Protein AF-V7EMR2-F1 (afdb_monomer_lite)

Secondary structure (DSSP, 8-state):
--HHHHHHHHHHHHT--SS-----GGG--GGG--PPPGGG-HHHHHHHHHHHHHHHHHS--TTS---THHHHHHGGGS--BTTB-TTTT---SS-GGG----HHHHHHHHHT-

Foldseek 3Di:
DDLVVVLVVVVVLVPDPPPPRPDPCVVDDSVPDDDDDCVRDPVSVLLVQQQVLLVQQQDADPVGAGDNVSNLVCVVVFDDDPLQCCPPRDPDPPDPVPDDGDPSSVVSVVSRD

Sequence (113 aa):
MSYEAFQDYLRKLQNRADGDVRVHWPVIDIETVEARDHSTSASLQLADIVASSVACAFEPDRYGNCEPRYAEALLPITFNRNGNRLSYGLKIVPVPEKCDFSKDQERSLKLLG

Radius of gyration: 18.24 Å; chains: 1; bounding box: 39×37×47 Å

pLDDT: mean 85.31, std 8.88, range [54.72, 94.75]

Structure (mmCIF, N/CA/C/O backbone):
data_AF-V7EMR2-F1
#
_entry.id   AF-V7EMR2-F1
#
loop_
_atom_site.group_PDB
_atom_site.id
_atom_site.type_symbol
_atom_site.label_atom_id
_atom_site.label_alt_id
_atom_site.label_comp_id
_atom_site.label_asym_id
_atom_site.label_entity_id
_atom_site.label_seq_id
_atom_site.pdbx_PDB_ins_code
_atom_site.Cartn_x
_atom_site.Cartn_y
_atom_site.Cartn_z
_atom_site.occupancy
_atom_site.B_iso_or_equiv
_atom_site.auth_seq_id
_atom_site.auth_comp_id
_atom_site.auth_asym_id
_atom_site.auth_atom_id
_atom_site.pdbx_PDB_model_num
ATOM 1 N N . MET A 1 1 ? 18.263 -9.418 0.308 1.00 55.69 1 MET A N 1
ATOM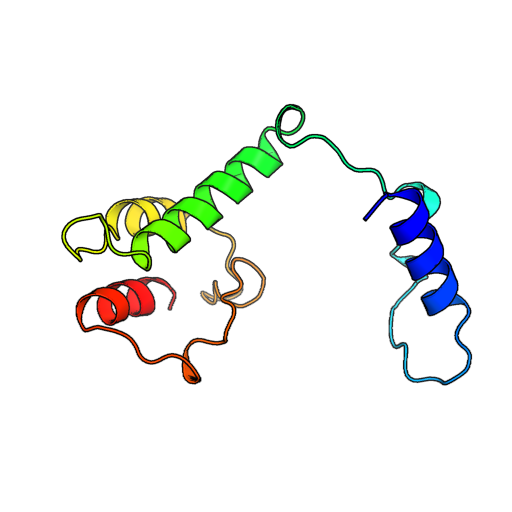 2 C CA . MET A 1 1 ? 18.677 -9.897 -1.030 1.00 55.69 1 MET A CA 1
ATOM 3 C C . MET A 1 1 ? 19.481 -8.764 -1.652 1.00 55.69 1 MET A C 1
ATOM 5 O O . MET A 1 1 ? 19.000 -7.642 -1.570 1.00 55.69 1 MET A O 1
ATOM 9 N N . SER A 1 2 ? 20.706 -8.990 -2.135 1.00 74.06 2 SER A N 1
ATOM 10 C CA . SER A 1 2 ? 21.469 -7.932 -2.823 1.00 74.06 2 SER A CA 1
ATOM 11 C C . SER A 1 2 ? 20.896 -7.691 -4.224 1.00 74.06 2 SER A C 1
ATOM 13 O O . SER A 1 2 ? 20.245 -8.573 -4.784 1.00 74.06 2 SER A O 1
ATOM 15 N N . TYR A 1 3 ? 21.114 -6.505 -4.792 1.00 77.25 3 TYR A N 1
ATOM 16 C CA . TYR A 1 3 ? 20.599 -6.156 -6.124 1.00 77.25 3 TYR A CA 1
ATOM 17 C C . TYR A 1 3 ? 21.221 -7.001 -7.225 1.00 77.25 3 TYR A C 1
ATOM 19 O O . TYR A 1 3 ? 20.508 -7.463 -8.106 1.00 77.25 3 TYR A O 1
ATOM 27 N N . GLU A 1 4 ? 22.509 -7.306 -7.094 1.00 83.06 4 GLU A N 1
ATOM 28 C CA . GLU A 1 4 ? 23.199 -8.272 -7.949 1.00 83.06 4 GLU A CA 1
ATOM 29 C C . GLU A 1 4 ? 22.482 -9.627 -7.932 1.00 83.06 4 GLU A C 1
ATOM 31 O O . GLU A 1 4 ? 22.143 -10.161 -8.982 1.00 83.06 4 GLU A O 1
ATOM 36 N N . ALA A 1 5 ? 22.107 -10.129 -6.748 1.00 85.62 5 ALA A N 1
ATOM 37 C CA . ALA A 1 5 ? 21.372 -11.387 -6.641 1.00 85.62 5 ALA A CA 1
ATOM 38 C C . ALA A 1 5 ? 19.975 -11.319 -7.287 1.00 85.62 5 ALA A C 1
ATOM 40 O O . ALA A 1 5 ? 19.474 -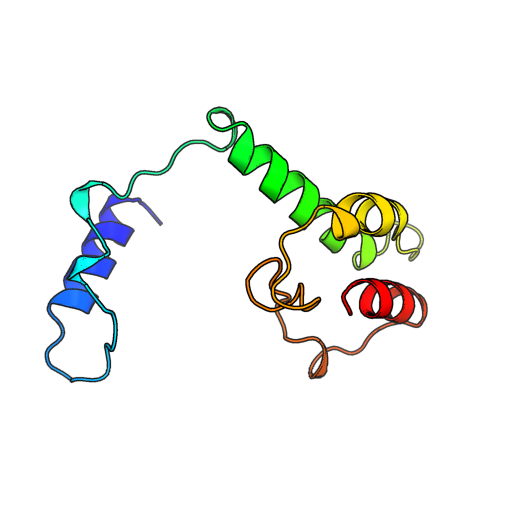12.333 -7.776 1.00 85.62 5 ALA A O 1
ATOM 41 N N . PHE A 1 6 ? 19.334 -10.145 -7.301 1.00 87.19 6 PHE A N 1
ATOM 42 C CA . PHE A 1 6 ? 18.050 -9.957 -7.976 1.00 87.19 6 PHE A CA 1
ATOM 43 C C . PHE A 1 6 ? 18.204 -9.870 -9.500 1.00 87.19 6 PHE A C 1
ATOM 45 O O . PHE A 1 6 ? 17.448 -10.520 -10.219 1.00 87.19 6 PHE A O 1
ATOM 52 N N . GLN A 1 7 ? 19.206 -9.145 -10.001 1.00 90.94 7 GLN A N 1
ATOM 53 C CA . GLN A 1 7 ? 19.542 -9.117 -11.426 1.00 90.94 7 GLN A CA 1
ATOM 54 C C . GLN A 1 7 ? 19.896 -10.520 -11.934 1.00 90.94 7 GLN A C 1
ATOM 56 O O . GLN A 1 7 ? 19.349 -10.967 -12.942 1.00 90.94 7 GLN A O 1
ATOM 61 N N . ASP A 1 8 ? 20.725 -11.263 -11.199 1.00 91.56 8 ASP A N 1
ATOM 62 C CA . ASP A 1 8 ? 21.076 -12.650 -11.518 1.00 91.56 8 ASP A CA 1
ATOM 63 C C . ASP A 1 8 ? 19.849 -13.561 -11.540 1.00 91.56 8 ASP A C 1
ATOM 65 O O . ASP A 1 8 ? 19.699 -14.415 -12.420 1.00 91.56 8 ASP A O 1
ATOM 69 N N . TYR A 1 9 ? 18.925 -13.356 -10.601 1.00 90.44 9 TYR A N 1
ATOM 70 C CA . TYR A 1 9 ? 17.657 -14.070 -10.584 1.00 90.44 9 TYR A CA 1
ATOM 71 C C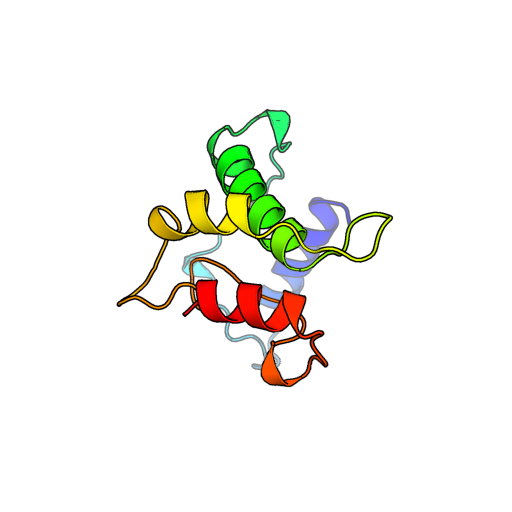 . TYR A 1 9 ? 16.801 -13.758 -11.821 1.00 90.44 9 TYR A C 1
ATOM 73 O O . TYR A 1 9 ? 16.266 -14.682 -12.439 1.00 90.44 9 TYR A O 1
ATOM 81 N N . LEU A 1 10 ? 16.713 -12.490 -12.235 1.00 91.50 10 LEU A N 1
ATOM 82 C CA . LEU A 1 10 ? 16.007 -12.096 -13.457 1.00 91.50 10 LEU A CA 1
ATOM 83 C C . LEU A 1 10 ? 16.648 -12.713 -14.706 1.00 91.50 10 LEU A C 1
ATOM 85 O O . LEU A 1 10 ? 15.929 -13.282 -15.527 1.00 91.50 10 LEU A O 1
ATOM 89 N N . ARG A 1 11 ? 17.984 -12.705 -14.816 1.00 92.44 11 ARG A N 1
ATOM 90 C CA . ARG A 1 11 ? 18.707 -13.387 -15.907 1.00 92.44 11 ARG A CA 1
ATOM 91 C C . ARG A 1 11 ? 18.410 -14.887 -15.920 1.00 92.44 11 ARG A C 1
ATOM 93 O O . ARG A 1 11 ? 18.181 -15.471 -16.978 1.00 92.44 11 ARG A O 1
ATOM 100 N N . LYS A 1 12 ? 18.373 -15.527 -14.748 1.00 92.19 12 LYS A N 1
ATOM 101 C CA . LYS A 1 12 ? 18.043 -16.953 -14.620 1.00 92.19 12 LYS A CA 1
ATOM 102 C C . LYS A 1 12 ? 16.622 -17.257 -15.098 1.00 92.19 12 LYS A C 1
ATOM 104 O O . LYS A 1 12 ? 16.416 -18.277 -15.750 1.00 92.19 12 LYS A O 1
ATOM 109 N N . LEU A 1 13 ? 15.657 -16.392 -14.787 1.00 91.00 13 LEU A N 1
ATOM 110 C CA . LEU A 1 13 ? 14.285 -16.516 -15.284 1.00 91.00 13 LEU A CA 1
ATOM 111 C C . LEU A 1 13 ? 14.19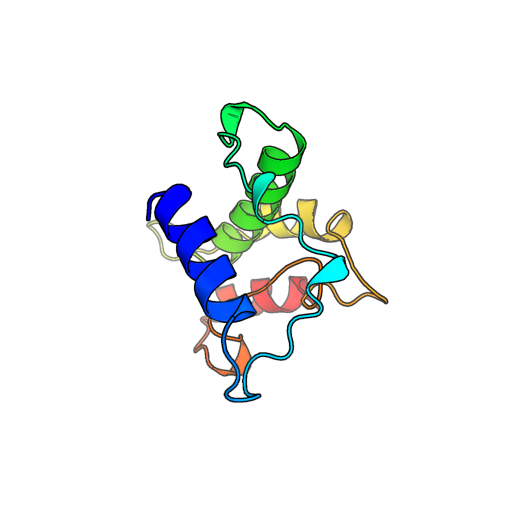7 -16.279 -16.797 1.00 91.00 13 LEU A C 1
ATOM 113 O O . LEU A 1 13 ? 13.472 -17.004 -17.471 1.00 91.00 13 LEU A O 1
ATOM 117 N N . GLN A 1 14 ? 14.936 -15.304 -17.331 1.00 91.06 14 GLN A N 1
ATOM 118 C CA . GLN A 1 14 ? 14.948 -14.98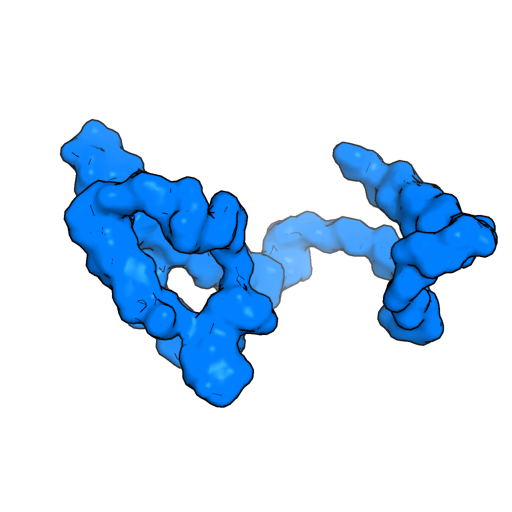4 -18.761 1.00 91.06 14 GLN A CA 1
ATOM 119 C C . GLN A 1 14 ? 15.514 -16.123 -19.609 1.00 91.06 14 GLN A C 1
ATOM 121 O O . GLN A 1 14 ? 14.984 -16.425 -20.674 1.00 91.06 14 GLN A O 1
ATOM 126 N N . ASN A 1 15 ? 16.556 -16.785 -19.109 1.00 90.44 15 ASN A N 1
ATOM 127 C CA . ASN A 1 15 ? 17.232 -17.882 -19.800 1.00 90.44 15 ASN A CA 1
ATOM 128 C C . ASN A 1 15 ? 16.557 -19.246 -19.591 1.00 90.44 15 ASN A C 1
ATOM 130 O O . ASN A 1 15 ? 17.068 -20.273 -20.041 1.00 90.44 15 ASN A O 1
ATOM 134 N N . ARG A 1 16 ? 15.427 -19.289 -18.880 1.00 88.94 16 ARG A N 1
ATOM 135 C CA . ARG A 1 16 ? 14.726 -20.532 -18.578 1.00 88.94 16 ARG A CA 1
ATOM 136 C C . ARG A 1 16 ? 13.925 -20.990 -19.798 1.00 88.94 16 ARG A C 1
ATOM 138 O O . ARG A 1 16 ? 13.009 -20.310 -20.245 1.00 88.94 16 ARG A O 1
ATOM 145 N N . ALA A 1 17 ? 14.272 -22.160 -20.328 1.00 69.94 17 ALA A N 1
ATOM 146 C CA . ALA A 1 17 ? 13.651 -22.726 -21.528 1.00 69.94 17 ALA A CA 1
ATOM 147 C C . ALA A 1 17 ? 12.432 -23.626 -21.241 1.00 69.94 17 ALA A C 1
ATOM 149 O O . ALA A 1 17 ? 11.840 -24.164 -22.171 1.00 69.94 17 ALA A O 1
ATOM 150 N N . ASP A 1 18 ? 12.053 -23.811 -19.972 1.00 80.81 18 ASP A N 1
ATOM 151 C CA . ASP A 1 18 ? 10.991 -24.738 -19.550 1.00 80.81 18 ASP A CA 1
ATOM 152 C C . ASP A 1 18 ? 9.562 -24.219 -19.797 1.00 80.81 18 ASP A C 1
ATOM 154 O O . ASP A 1 18 ? 8.596 -24.922 -19.514 1.00 80.81 18 ASP A O 1
ATOM 158 N N . GLY A 1 19 ? 9.408 -23.022 -20.373 1.00 72.31 19 GLY A N 1
ATOM 159 C CA . GLY A 1 19 ? 8.124 -22.490 -20.850 1.00 72.31 19 GLY A CA 1
ATOM 160 C C . GLY A 1 19 ? 7.171 -21.992 -19.757 1.00 72.31 19 GLY A C 1
ATOM 161 O O . GLY A 1 19 ? 6.152 -21.375 -20.073 1.00 72.31 19 GLY A O 1
ATOM 162 N N . ASP A 1 20 ? 7.509 -22.186 -18.481 1.00 85.00 20 ASP A N 1
ATOM 163 C CA . ASP A 1 20 ? 6.714 -21.696 -17.347 1.00 85.00 20 ASP A CA 1
ATOM 164 C C . ASP A 1 20 ? 6.833 -20.174 -17.154 1.00 85.00 20 ASP A C 1
ATOM 166 O O . ASP A 1 20 ? 5.957 -19.531 -16.569 1.00 85.00 20 ASP A O 1
ATOM 170 N N . VAL A 1 21 ? 7.892 -19.560 -17.686 1.00 86.81 21 VAL A N 1
ATOM 171 C CA . VAL A 1 21 ? 8.137 -18.121 -17.564 1.00 86.81 21 VAL A CA 1
ATOM 172 C C . VAL A 1 21 ? 7.482 -17.365 -18.723 1.00 86.81 21 VAL A C 1
ATOM 174 O O . VAL A 1 21 ? 7.975 -17.360 -19.846 1.00 86.81 21 VAL A O 1
ATOM 177 N N . ARG A 1 22 ? 6.375 -16.669 -18.437 1.00 87.31 22 ARG A N 1
ATOM 178 C CA . ARG A 1 22 ? 5.590 -15.884 -19.418 1.00 87.31 22 ARG A CA 1
ATOM 179 C C . ARG A 1 22 ? 5.848 -14.375 -19.352 1.00 87.31 22 ARG A C 1
ATOM 181 O O . ARG A 1 22 ? 4.953 -13.572 -19.608 1.00 87.31 22 ARG A O 1
ATOM 188 N N . VAL A 1 23 ? 7.048 -13.976 -18.943 1.00 87.06 23 VAL A N 1
ATOM 189 C CA . VAL A 1 23 ? 7.423 -12.561 -18.819 1.00 87.06 23 VAL A CA 1
ATOM 190 C C . VAL A 1 23 ? 7.688 -11.978 -20.208 1.00 87.06 23 VAL A C 1
ATOM 192 O O . VAL A 1 23 ? 8.420 -12.558 -21.007 1.00 87.06 23 VAL A O 1
ATOM 195 N N . HIS A 1 24 ? 7.114 -10.811 -20.503 1.00 88.44 24 HIS A N 1
ATOM 196 C CA . HIS A 1 24 ? 7.439 -10.067 -21.718 1.00 88.44 24 HIS A CA 1
ATOM 197 C C . HIS A 1 24 ? 8.756 -9.300 -21.520 1.00 88.44 24 HIS A C 1
ATOM 199 O O . HIS A 1 24 ? 8.767 -8.134 -21.151 1.00 88.44 24 HIS A O 1
ATOM 205 N N . TRP A 1 25 ? 9.885 -9.973 -21.736 1.00 91.06 25 TRP A N 1
ATOM 206 C CA . TRP A 1 25 ? 11.227 -9.427 -21.495 1.00 91.06 25 TRP A CA 1
ATOM 207 C C . TRP A 1 25 ? 11.603 -8.129 -22.234 1.00 91.06 25 TRP A C 1
ATOM 209 O O . TRP A 1 25 ? 12.365 -7.365 -21.651 1.00 91.06 25 TRP A O 1
ATOM 219 N N . PRO A 1 26 ? 11.087 -7.807 -23.441 1.00 90.50 26 PRO A N 1
ATOM 220 C CA . PRO A 1 26 ? 11.438 -6.558 -24.126 1.00 90.50 26 PRO A CA 1
ATOM 221 C C . PRO A 1 26 ? 11.094 -5.269 -23.366 1.00 90.50 26 PRO A C 1
ATOM 223 O O . PRO A 1 26 ? 11.606 -4.213 -23.723 1.00 90.50 26 PRO A O 1
ATOM 226 N N . VAL A 1 27 ? 10.230 -5.331 -22.344 1.00 88.69 27 VAL A N 1
ATOM 227 C CA . VAL A 1 27 ? 9.873 -4.166 -21.511 1.00 88.69 27 VAL A CA 1
ATOM 228 C C . VAL A 1 27 ? 10.666 -4.080 -20.203 1.00 88.69 27 VAL A C 1
ATOM 230 O O . VAL A 1 27 ? 10.391 -3.203 -19.388 1.00 88.69 27 VAL A O 1
ATOM 233 N N . ILE A 1 28 ? 11.614 -4.991 -19.972 1.00 87.25 28 ILE A N 1
ATOM 234 C CA . ILE A 1 28 ? 12.434 -5.032 -18.758 1.00 87.25 28 ILE A CA 1
ATOM 235 C C . ILE A 1 28 ? 13.897 -4.862 -19.152 1.00 87.25 28 ILE A C 1
ATOM 237 O O . ILE A 1 28 ? 14.482 -5.739 -19.783 1.00 87.25 28 ILE A O 1
ATOM 241 N N . ASP A 1 29 ? 14.502 -3.763 -18.713 1.00 89.75 29 ASP A N 1
ATOM 242 C CA . ASP A 1 29 ? 15.946 -3.565 -18.788 1.00 89.75 29 ASP A CA 1
ATOM 243 C C . ASP A 1 29 ? 16.585 -3.990 -17.457 1.00 89.75 29 ASP A C 1
ATOM 245 O O . ASP A 1 29 ? 16.586 -3.240 -16.478 1.00 89.75 29 ASP A O 1
ATOM 249 N N . ILE A 1 30 ? 17.088 -5.229 -17.422 1.00 89.69 30 ILE A N 1
ATOM 250 C CA . ILE A 1 30 ? 17.666 -5.857 -16.222 1.00 89.69 30 ILE A CA 1
ATOM 251 C C . ILE A 1 30 ? 18.879 -5.067 -15.709 1.00 89.69 30 ILE A C 1
ATOM 253 O O . ILE A 1 30 ? 19.076 -4.987 -14.498 1.00 89.69 30 ILE A O 1
ATOM 257 N N . GLU A 1 31 ? 19.664 -4.458 -16.600 1.00 87.81 31 GLU A N 1
ATOM 258 C CA . GLU A 1 31 ? 20.887 -3.732 -16.228 1.00 87.81 31 GLU A CA 1
ATOM 259 C C . GLU A 1 31 ? 20.568 -2.427 -15.487 1.00 87.81 31 GLU A C 1
ATOM 261 O O . GLU A 1 31 ? 21.347 -1.969 -14.655 1.00 87.81 31 GLU A O 1
ATOM 266 N N . THR A 1 32 ? 19.395 -1.846 -15.750 1.00 83.25 32 THR A N 1
ATOM 267 C CA . THR A 1 32 ? 18.931 -0.613 -15.091 1.00 83.25 32 THR A CA 1
ATOM 268 C C . THR A 1 32 ? 18.196 -0.858 -13.775 1.00 83.25 32 THR A C 1
ATOM 270 O O . THR A 1 32 ? 17.741 0.091 -13.135 1.00 83.25 32 THR A O 1
ATOM 273 N N . VAL A 1 33 ? 18.067 -2.120 -13.349 1.00 81.31 33 VAL A N 1
ATOM 274 C CA . VAL A 1 33 ? 17.455 -2.461 -12.063 1.00 81.31 33 VAL A CA 1
ATOM 275 C C . VAL A 1 33 ? 18.387 -2.014 -10.943 1.00 81.31 33 VAL A C 1
ATOM 277 O O . VAL A 1 33 ? 19.315 -2.723 -10.558 1.00 81.31 33 VAL A O 1
ATOM 280 N N . GLU A 1 34 ? 18.116 -0.828 -10.416 1.00 73.12 34 GLU A N 1
ATOM 281 C CA . GLU A 1 34 ? 18.778 -0.241 -9.257 1.00 73.12 34 GLU A CA 1
ATOM 282 C C . GLU A 1 34 ? 17.788 -0.096 -8.098 1.00 73.12 34 GLU A C 1
ATOM 284 O O . GLU A 1 34 ? 16.587 0.104 -8.302 1.00 73.12 34 GLU A O 1
ATOM 289 N N . ALA A 1 35 ? 18.287 -0.140 -6.864 1.00 61.47 35 ALA A N 1
ATOM 290 C CA . ALA A 1 35 ? 17.520 0.404 -5.758 1.00 61.47 35 ALA A CA 1
ATOM 291 C C . ALA A 1 35 ? 17.873 1.854 -5.535 1.00 61.47 35 ALA A C 1
ATOM 293 O O . ALA A 1 35 ? 19.013 2.209 -5.234 1.00 61.47 35 ALA A O 1
ATOM 294 N N . ARG A 1 36 ? 16.834 2.670 -5.596 1.00 60.56 36 ARG A N 1
ATOM 295 C CA . ARG A 1 36 ? 16.863 3.999 -5.020 1.00 60.56 36 ARG A CA 1
ATOM 296 C C . ARG A 1 36 ? 16.440 3.881 -3.574 1.00 60.56 36 ARG A C 1
ATOM 298 O O . ARG A 1 36 ? 15.413 3.277 -3.271 1.00 60.56 36 ARG A O 1
ATOM 305 N N . ASP A 1 37 ? 17.245 4.452 -2.695 1.00 56.06 37 ASP A N 1
ATOM 306 C CA . ASP A 1 37 ? 16.877 4.579 -1.298 1.00 56.06 37 ASP A CA 1
ATOM 307 C C . ASP A 1 37 ? 15.570 5.387 -1.215 1.00 56.06 37 ASP A C 1
ATOM 309 O O . ASP A 1 37 ? 15.406 6.371 -1.944 1.00 56.06 37 ASP A O 1
ATOM 313 N N . HIS A 1 38 ? 14.612 4.990 -0.376 1.00 54.72 38 HIS A N 1
ATOM 314 C CA . HIS A 1 38 ? 13.309 5.676 -0.273 1.00 54.72 38 HIS A CA 1
ATOM 315 C C . HIS A 1 38 ? 13.457 7.157 0.129 1.00 54.72 38 HIS A C 1
ATOM 317 O O . HIS A 1 38 ? 12.566 7.979 -0.093 1.00 54.72 38 HIS A O 1
ATOM 323 N N . SER A 1 39 ? 14.619 7.521 0.675 1.00 55.66 39 SER A N 1
ATOM 324 C CA . SER A 1 39 ? 15.057 8.889 0.952 1.00 55.66 39 SER A CA 1
ATOM 325 C C . SER A 1 39 ? 15.273 9.748 -0.311 1.00 55.66 39 SER A C 1
ATOM 327 O O . SER A 1 39 ? 15.227 10.972 -0.225 1.00 55.66 39 SER A O 1
ATOM 329 N N . THR A 1 40 ? 15.452 9.141 -1.491 1.00 57.84 40 THR A N 1
ATOM 330 C CA . THR A 1 40 ? 15.875 9.822 -2.735 1.00 57.84 40 THR A CA 1
ATOM 331 C C . THR A 1 40 ? 14.762 10.041 -3.767 1.00 57.84 40 THR A C 1
ATOM 333 O O . THR A 1 40 ? 14.990 10.693 -4.786 1.00 57.84 40 THR A O 1
ATOM 336 N N . SER A 1 41 ? 13.541 9.547 -3.523 1.00 69.12 41 SER A N 1
ATOM 337 C CA . SER A 1 41 ? 12.408 9.708 -4.444 1.00 69.12 41 SER A CA 1
ATOM 338 C C . SER A 1 41 ? 11.134 10.130 -3.712 1.00 69.12 41 SER A C 1
ATOM 340 O O . SER A 1 41 ? 10.476 9.322 -3.058 1.00 69.12 41 SER A O 1
ATOM 342 N N . ALA A 1 42 ? 10.743 11.397 -3.878 1.00 78.94 42 ALA A N 1
ATOM 343 C CA . ALA A 1 42 ? 9.507 11.939 -3.306 1.00 78.94 42 ALA A CA 1
ATOM 344 C C . ALA A 1 42 ? 8.260 11.145 -3.738 1.00 78.94 42 ALA A C 1
ATOM 346 O O . ALA A 1 42 ? 7.337 10.961 -2.953 1.00 78.94 42 ALA A O 1
ATOM 347 N N . SER A 1 43 ? 8.240 10.612 -4.965 1.00 81.38 43 SER A N 1
ATOM 348 C CA . SER A 1 43 ? 7.130 9.777 -5.436 1.00 81.38 43 SER A CA 1
ATOM 349 C C . SER A 1 43 ? 7.037 8.442 -4.698 1.00 81.38 43 SER A C 1
ATOM 351 O O . SER A 1 43 ? 5.931 7.969 -4.450 1.00 81.38 43 SER A O 1
ATOM 353 N N . LEU A 1 44 ? 8.173 7.845 -4.317 1.00 80.56 44 LEU A N 1
ATOM 354 C CA . LEU A 1 44 ? 8.178 6.605 -3.542 1.00 80.56 44 LEU A CA 1
ATOM 355 C C . LEU A 1 44 ? 7.690 6.850 -2.107 1.00 80.56 44 LEU A C 1
ATOM 357 O O . LEU A 1 44 ? 6.932 6.044 -1.583 1.00 80.56 44 LEU A O 1
ATOM 361 N N . GLN A 1 45 ? 8.030 8.000 -1.519 1.00 85.56 45 GLN A N 1
ATOM 362 C CA . GLN A 1 45 ? 7.496 8.415 -0.216 1.00 85.56 45 GLN A CA 1
ATOM 363 C C . GLN A 1 45 ? 5.982 8.629 -0.260 1.00 85.56 45 GLN A C 1
ATOM 365 O O . GLN A 1 45 ? 5.279 8.208 0.649 1.00 85.56 45 GLN A O 1
ATOM 370 N N . LEU A 1 46 ? 5.453 9.236 -1.328 1.00 89.25 46 LEU A N 1
ATOM 371 C CA . LEU A 1 46 ? 4.004 9.381 -1.497 1.00 89.25 46 LEU A CA 1
ATOM 372 C C . LEU A 1 46 ? 3.302 8.021 -1.597 1.00 89.25 46 LEU A C 1
ATOM 374 O O . LEU A 1 46 ? 2.258 7.830 -0.976 1.00 89.25 46 LEU A O 1
ATOM 378 N N . ALA A 1 47 ? 3.877 7.074 -2.344 1.00 89.88 47 ALA A N 1
ATOM 379 C CA . ALA A 1 47 ? 3.347 5.715 -2.421 1.00 89.88 47 ALA A CA 1
ATOM 380 C C . ALA A 1 47 ? 3.373 5.014 -1.050 1.00 89.88 47 ALA A C 1
ATOM 382 O O . ALA A 1 47 ? 2.389 4.382 -0.666 1.00 89.88 47 ALA A O 1
ATOM 383 N N . ASP A 1 48 ? 4.459 5.179 -0.294 1.00 90.25 48 ASP A N 1
ATOM 384 C CA . ASP A 1 48 ? 4.621 4.615 1.048 1.00 90.25 48 ASP A CA 1
ATOM 385 C C . ASP A 1 48 ? 3.646 5.223 2.070 1.00 90.25 48 ASP A C 1
ATOM 387 O O . ASP A 1 48 ? 3.042 4.498 2.858 1.00 90.25 48 ASP A O 1
ATOM 391 N N . ILE A 1 49 ? 3.394 6.535 2.000 1.00 93.44 49 ILE A N 1
ATOM 392 C CA . ILE A 1 49 ? 2.388 7.222 2.826 1.00 93.44 49 ILE A CA 1
ATOM 393 C C . ILE A 1 49 ? 0.992 6.641 2.569 1.00 93.44 49 ILE A C 1
ATOM 395 O O . ILE A 1 49 ? 0.252 6.368 3.516 1.00 93.44 49 ILE A O 1
ATOM 399 N N . VAL A 1 50 ? 0.627 6.414 1.302 1.00 93.75 50 VAL A N 1
ATOM 400 C CA . VAL A 1 50 ? -0.659 5.793 0.951 1.00 93.75 50 VAL A CA 1
ATOM 401 C C . VAL A 1 50 ? -0.728 4.363 1.488 1.00 93.75 50 VAL A C 1
ATOM 403 O O . VAL A 1 50 ? -1.702 4.019 2.159 1.00 93.75 50 VAL A O 1
ATOM 406 N N . ALA A 1 51 ? 0.300 3.544 1.256 1.00 92.94 51 ALA A N 1
ATOM 407 C CA . ALA A 1 51 ? 0.336 2.163 1.734 1.00 92.94 51 ALA A CA 1
ATOM 408 C C . ALA A 1 51 ? 0.236 2.081 3.267 1.00 92.94 51 ALA A C 1
ATOM 410 O O . ALA A 1 51 ? -0.599 1.343 3.792 1.00 92.94 51 ALA A O 1
ATOM 411 N N . SER A 1 52 ? 1.011 2.904 3.975 1.00 92.88 52 SER A N 1
ATOM 412 C CA . SER A 1 52 ? 1.008 2.998 5.437 1.00 92.88 52 SER A CA 1
ATOM 413 C C . SER A 1 52 ? -0.344 3.454 5.978 1.00 92.88 52 SER A C 1
ATOM 415 O O . SER A 1 52 ? -0.838 2.895 6.951 1.00 92.88 52 SER A O 1
ATOM 417 N N . SER A 1 53 ? -0.998 4.417 5.320 1.00 94.06 53 SER A N 1
ATOM 418 C CA . SER A 1 53 ? -2.328 4.874 5.735 1.00 94.06 53 SER A CA 1
ATOM 419 C C . SER A 1 53 ? -3.381 3.768 5.683 1.00 94.06 53 SER A C 1
ATOM 421 O O . SER A 1 53 ? -4.241 3.698 6.560 1.00 94.06 53 SER A O 1
ATOM 423 N N . VAL A 1 54 ? -3.290 2.883 4.684 1.00 93.19 54 VAL A N 1
ATOM 424 C CA . VAL A 1 54 ? -4.168 1.719 4.575 1.00 93.19 54 VAL A CA 1
ATOM 425 C C . VAL A 1 54 ? -3.784 0.668 5.607 1.00 93.19 54 VAL A C 1
ATOM 427 O O . VAL A 1 54 ? -4.677 0.134 6.250 1.00 93.19 54 VAL A O 1
ATOM 430 N N . ALA A 1 55 ? -2.493 0.415 5.838 1.00 92.38 55 ALA A N 1
ATOM 431 C CA . ALA A 1 55 ? -2.049 -0.501 6.890 1.00 92.38 55 ALA A CA 1
ATOM 432 C C . ALA A 1 55 ? -2.579 -0.083 8.275 1.00 92.38 55 ALA A C 1
ATOM 434 O O . ALA A 1 55 ? -3.214 -0.889 8.950 1.00 92.38 55 ALA A O 1
ATOM 435 N N . CYS A 1 56 ? -2.454 1.196 8.647 1.00 91.56 56 CYS A N 1
ATOM 436 C CA . CYS A 1 56 ? -2.992 1.732 9.904 1.00 91.56 56 CYS A CA 1
ATOM 437 C C . CYS A 1 56 ? -4.523 1.630 10.022 1.00 91.56 56 CYS A C 1
ATOM 439 O O . CYS A 1 56 ? -5.059 1.621 11.130 1.00 91.56 56 CYS A O 1
ATOM 441 N N . ALA A 1 57 ? -5.243 1.535 8.901 1.00 92.62 57 ALA A N 1
ATOM 442 C CA . ALA A 1 57 ? -6.680 1.296 8.923 1.00 92.62 57 ALA A CA 1
ATOM 443 C C . ALA A 1 57 ? -7.031 -0.153 9.313 1.00 92.62 57 ALA A C 1
ATOM 445 O O . ALA A 1 57 ? -8.158 -0.400 9.735 1.00 92.62 57 ALA A O 1
ATOM 446 N N . PHE A 1 58 ? -6.108 -1.109 9.180 1.00 91.62 58 PHE A N 1
ATOM 447 C CA . PHE A 1 58 ? -6.321 -2.515 9.550 1.00 91.62 58 PHE A CA 1
ATOM 448 C C . PHE A 1 58 ? -5.564 -2.940 10.807 1.00 91.62 58 PHE A C 1
ATOM 450 O O . PHE A 1 58 ? -5.987 -3.889 11.471 1.00 91.62 58 PHE A O 1
ATOM 457 N N . GLU A 1 59 ? -4.452 -2.283 11.123 1.00 91.25 59 GLU A N 1
ATOM 458 C CA . GLU A 1 59 ? -3.654 -2.590 12.302 1.00 91.25 59 GLU A CA 1
ATOM 459 C C . GLU A 1 59 ? -4.266 -1.944 13.551 1.00 91.25 59 GLU A C 1
ATOM 461 O O . GLU A 1 59 ? -4.396 -0.718 13.611 1.00 91.25 59 GLU A O 1
ATOM 466 N N . PRO A 1 60 ? -4.650 -2.744 14.560 1.00 90.19 60 PRO A N 1
ATOM 467 C CA . PRO A 1 60 ? -5.141 -2.199 15.808 1.00 90.19 60 PRO A CA 1
ATOM 468 C C . PRO A 1 60 ? -4.020 -1.476 16.562 1.00 90.19 60 PRO A C 1
ATOM 470 O O . PRO A 1 60 ? -2.883 -1.944 16.637 1.00 90.19 60 PRO A O 1
ATOM 473 N N . ASP A 1 61 ? -4.364 -0.354 17.185 1.00 88.25 61 ASP A N 1
ATOM 474 C CA . ASP A 1 61 ? -3.505 0.330 18.136 1.00 88.25 61 ASP A CA 1
ATOM 475 C C . ASP A 1 61 ? -3.309 -0.505 19.417 1.00 88.25 61 ASP A C 1
ATOM 477 O O . ASP A 1 61 ? -3.872 -1.586 19.611 1.00 88.25 61 ASP A O 1
ATOM 481 N N . ARG A 1 62 ? -2.529 0.030 20.362 1.00 89.94 62 ARG A N 1
ATOM 482 C CA . ARG A 1 62 ? -2.283 -0.612 21.667 1.00 89.94 62 ARG A CA 1
ATOM 483 C C . ARG A 1 62 ? -3.545 -0.882 22.505 1.00 89.94 62 ARG A C 1
ATOM 485 O O . ARG A 1 62 ? -3.445 -1.545 23.533 1.00 89.94 62 ARG A O 1
ATOM 492 N N . TYR A 1 63 ? -4.691 -0.330 22.119 1.00 89.19 63 TYR A N 1
ATOM 493 C CA . TYR A 1 63 ? -5.985 -0.491 22.775 1.00 89.19 63 TYR A CA 1
ATOM 494 C C . TYR A 1 63 ? -6.962 -1.349 21.956 1.00 89.19 63 TYR A C 1
ATOM 496 O O . TYR A 1 63 ? -8.083 -1.570 22.409 1.00 89.19 63 TYR A O 1
ATOM 504 N N . GLY A 1 64 ? -6.549 -1.857 20.791 1.00 85.88 64 GLY A N 1
ATOM 505 C CA . GLY A 1 64 ? -7.375 -2.689 19.920 1.00 85.88 64 GLY A CA 1
ATOM 506 C C . GLY A 1 64 ? -8.178 -1.919 18.867 1.00 85.88 64 GLY A C 1
ATOM 507 O O . GLY A 1 64 ? -8.930 -2.553 18.131 1.00 85.88 64 GLY A O 1
ATOM 508 N N . ASN A 1 65 ? -8.039 -0.593 18.773 1.00 86.56 65 ASN A N 1
ATOM 509 C CA . ASN A 1 65 ? -8.815 0.226 17.837 1.00 86.56 65 ASN A CA 1
ATOM 510 C C . ASN A 1 65 ? -8.096 0.361 16.494 1.00 86.56 65 ASN A C 1
ATOM 512 O O . ASN A 1 65 ? -6.887 0.563 16.462 1.00 86.56 65 ASN A O 1
ATOM 516 N N . CYS A 1 66 ? -8.839 0.347 15.391 1.00 89.94 66 CYS A N 1
ATOM 517 C CA . CYS A 1 66 ? -8.301 0.685 14.070 1.00 89.94 66 CYS A CA 1
ATOM 518 C C . CYS A 1 66 ? -8.493 2.180 13.760 1.00 89.94 66 CYS A C 1
ATOM 520 O O . CYS A 1 66 ? -9.506 2.767 14.151 1.00 89.94 66 CYS A O 1
ATOM 522 N N . GLU A 1 67 ? -7.565 2.792 13.016 1.00 90.44 67 GLU A N 1
ATOM 523 C CA . GLU A 1 67 ? -7.623 4.215 12.649 1.00 90.44 67 GLU A CA 1
ATOM 524 C C . GLU A 1 67 ? -7.804 4.404 11.131 1.00 90.44 67 GLU A C 1
ATOM 526 O O . GLU A 1 67 ? -6.829 4.541 10.387 1.00 90.44 67 GLU A O 1
ATOM 531 N N . PRO A 1 68 ? -9.052 4.421 10.628 1.00 92.50 68 PRO A N 1
ATOM 532 C CA . PRO A 1 68 ? -9.311 4.470 9.194 1.00 92.50 68 PRO A CA 1
ATOM 533 C C . PRO A 1 68 ? -9.138 5.862 8.573 1.00 92.50 68 PRO A C 1
ATOM 535 O O . PRO A 1 68 ? -9.071 5.963 7.348 1.00 92.50 68 PRO A O 1
ATOM 538 N N . ARG A 1 69 ? -9.071 6.946 9.364 1.00 93.62 69 ARG A N 1
ATOM 539 C CA . ARG A 1 69 ? -9.163 8.322 8.834 1.00 93.62 69 ARG A CA 1
ATOM 540 C C . ARG A 1 69 ? -8.054 8.667 7.843 1.00 93.62 69 ARG A C 1
ATOM 542 O O . ARG A 1 69 ? -8.280 9.433 6.909 1.00 93.62 69 ARG A O 1
ATOM 549 N N . TYR A 1 70 ? -6.860 8.103 8.019 1.00 93.31 70 TYR A N 1
ATOM 550 C CA . TYR A 1 70 ? -5.750 8.325 7.091 1.00 93.31 70 TYR A CA 1
ATOM 551 C C . TYR A 1 70 ? -6.027 7.699 5.720 1.00 93.31 70 TYR A C 1
ATOM 553 O O . TYR A 1 70 ? -5.823 8.351 4.695 1.00 93.31 70 TYR A O 1
ATOM 561 N N . ALA A 1 71 ? -6.561 6.475 5.698 1.00 93.56 71 ALA A N 1
ATOM 562 C CA . ALA A 1 71 ? -6.996 5.827 4.468 1.00 93.56 71 ALA A CA 1
ATOM 563 C C . ALA A 1 71 ? -8.179 6.577 3.833 1.00 93.56 71 ALA A C 1
ATOM 565 O O . ALA A 1 71 ? -8.159 6.829 2.631 1.00 93.56 71 ALA A O 1
ATOM 566 N N . GLU A 1 72 ? -9.169 7.009 4.624 1.00 93.81 72 GLU A N 1
ATOM 567 C CA . GLU A 1 72 ? -10.304 7.818 4.143 1.00 93.81 72 GLU A CA 1
ATOM 568 C C . GLU A 1 72 ? -9.830 9.089 3.409 1.00 93.81 72 GLU A C 1
ATOM 570 O O . GLU A 1 72 ? -10.388 9.451 2.372 1.00 93.81 72 GLU A O 1
ATOM 575 N N . ALA A 1 73 ? -8.769 9.735 3.901 1.00 94.75 73 ALA A N 1
ATOM 576 C CA . ALA A 1 73 ? -8.208 10.941 3.296 1.00 94.75 73 ALA A CA 1
ATOM 577 C C . ALA A 1 73 ? -7.407 10.678 2.005 1.00 94.75 73 ALA A C 1
ATOM 579 O O . ALA A 1 73 ? -7.412 11.517 1.102 1.00 94.75 73 ALA A O 1
ATOM 580 N N . LEU A 1 74 ? -6.713 9.538 1.902 1.00 94.06 74 LEU A N 1
ATOM 581 C CA . LEU A 1 74 ? -5.749 9.272 0.823 1.00 94.06 74 LEU A CA 1
ATOM 582 C C . LEU A 1 74 ? -6.270 8.334 -0.280 1.00 94.06 74 LEU A C 1
ATOM 584 O O . LEU A 1 74 ? -5.835 8.422 -1.432 1.00 94.06 74 LEU A O 1
ATOM 588 N N . LEU A 1 75 ? -7.253 7.480 0.008 1.00 91.69 75 LEU A N 1
ATOM 589 C CA . LEU A 1 75 ? -7.887 6.611 -0.991 1.00 91.69 75 LEU A CA 1
ATOM 590 C C . LEU A 1 75 ? -8.551 7.359 -2.165 1.00 91.69 75 LEU A C 1
ATOM 592 O O . LEU A 1 75 ? -8.525 6.824 -3.281 1.00 91.69 75 LEU A O 1
ATOM 596 N N . PRO A 1 76 ? -9.117 8.576 -2.001 1.00 91.06 76 PRO A N 1
ATOM 597 C CA . PRO A 1 76 ? -9.665 9.341 -3.122 1.00 91.06 76 PRO A CA 1
ATOM 598 C C . PRO A 1 76 ? -8.626 9.730 -4.181 1.00 91.06 76 PRO A C 1
ATOM 600 O O . PRO A 1 76 ? -8.971 9.805 -5.358 1.00 91.06 76 PRO A O 1
ATOM 603 N N . ILE A 1 77 ? -7.368 9.943 -3.779 1.00 91.00 77 ILE A N 1
ATOM 604 C CA . ILE A 1 77 ? -6.261 10.322 -4.676 1.00 91.00 77 ILE A CA 1
ATOM 605 C C . ILE A 1 77 ? -5.387 9.129 -5.089 1.00 91.00 77 ILE A C 1
ATOM 607 O O . ILE A 1 77 ? -4.450 9.280 -5.870 1.00 91.00 77 ILE A O 1
ATOM 611 N N . THR A 1 78 ? -5.695 7.936 -4.580 1.00 91.19 78 THR A N 1
ATOM 612 C CA . THR A 1 78 ? -5.008 6.701 -4.958 1.00 91.19 78 THR A CA 1
ATOM 613 C C . THR A 1 78 ? -5.430 6.278 -6.363 1.00 91.19 78 THR A C 1
ATOM 615 O O . THR A 1 78 ? -6.609 6.361 -6.729 1.00 91.19 78 THR A O 1
ATOM 618 N N . PHE A 1 79 ? -4.466 5.801 -7.157 1.00 90.12 79 PHE A N 1
ATOM 619 C CA . PHE A 1 79 ? -4.727 5.324 -8.511 1.00 90.12 79 PHE A CA 1
ATOM 620 C C . PHE A 1 79 ? -5.856 4.285 -8.517 1.00 90.12 79 PHE A C 1
ATOM 622 O O . PHE A 1 79 ? -5.860 3.332 -7.737 1.00 90.12 79 PHE A O 1
ATOM 629 N N . ASN A 1 80 ? -6.818 4.456 -9.419 1.00 88.75 80 ASN A N 1
ATOM 630 C CA . ASN A 1 80 ? -7.892 3.500 -9.629 1.00 88.75 80 ASN A CA 1
ATOM 631 C C . ASN A 1 80 ? -8.134 3.313 -11.124 1.00 88.75 80 ASN A C 1
ATOM 633 O O . ASN A 1 80 ? -7.975 4.238 -11.920 1.00 88.75 80 ASN A O 1
ATOM 637 N N . ARG A 1 81 ? -8.534 2.100 -11.501 1.00 85.81 81 ARG A N 1
ATOM 638 C CA . ARG A 1 81 ? -8.946 1.780 -12.866 1.00 85.81 81 ARG A CA 1
ATOM 639 C C . ARG A 1 81 ? -10.432 1.458 -12.843 1.00 85.81 81 ARG A C 1
ATOM 641 O O . ARG A 1 81 ? -10.822 0.449 -12.265 1.00 85.81 81 ARG A O 1
ATOM 648 N N . ASN A 1 82 ? -11.252 2.305 -13.465 1.00 85.56 82 ASN A N 1
ATOM 649 C CA . ASN A 1 82 ? -12.717 2.177 -13.479 1.00 85.56 82 ASN A CA 1
ATOM 650 C C . ASN A 1 82 ? -13.326 2.079 -12.064 1.00 85.56 82 ASN A C 1
ATOM 652 O O . ASN A 1 82 ? -14.190 1.243 -11.818 1.00 85.56 82 ASN A O 1
ATOM 656 N N . GLY A 1 83 ? -12.826 2.871 -11.109 1.00 81.69 83 GLY A N 1
ATOM 657 C CA . GLY A 1 83 ? -13.277 2.833 -9.713 1.00 81.69 83 GLY A CA 1
ATOM 658 C C . GLY A 1 83 ? -12.689 1.693 -8.872 1.00 81.69 83 GLY A C 1
ATOM 659 O O . GLY A 1 83 ? -12.793 1.743 -7.649 1.00 81.69 83 GLY A O 1
ATOM 660 N N . ASN A 1 84 ? -12.006 0.714 -9.481 1.00 82.75 84 ASN A N 1
ATOM 661 C CA . ASN A 1 84 ? -11.323 -0.359 -8.759 1.00 82.75 84 ASN A CA 1
ATOM 662 C C . ASN A 1 84 ? -9.908 0.074 -8.332 1.00 82.75 84 ASN A C 1
ATOM 664 O O . ASN A 1 84 ? -9.018 0.256 -9.172 1.00 82.75 84 ASN A O 1
ATOM 668 N N . ARG A 1 85 ? -9.704 0.210 -7.017 1.00 85.56 85 ARG A N 1
ATOM 669 C CA . ARG A 1 85 ? -8.411 0.542 -6.388 1.00 85.56 85 ARG A CA 1
ATOM 670 C C . ARG A 1 85 ? -7.559 -0.694 -6.096 1.00 85.56 85 ARG A C 1
ATOM 672 O O . ARG A 1 85 ? -6.338 -0.623 -6.194 1.00 85.56 85 ARG A O 1
ATOM 679 N N . LEU A 1 86 ? -8.192 -1.835 -5.832 1.00 83.56 86 LEU A N 1
ATOM 680 C CA . LEU A 1 86 ? -7.562 -3.101 -5.426 1.00 83.56 86 LEU A CA 1
ATOM 681 C C . LEU A 1 86 ? -6.837 -3.853 -6.561 1.00 83.56 86 LEU A C 1
ATOM 683 O O . LEU A 1 86 ? -6.323 -4.959 -6.372 1.00 83.56 86 LEU A O 1
ATOM 687 N N . SER A 1 87 ? -6.833 -3.281 -7.767 1.00 80.12 87 SER A N 1
ATOM 688 C CA . SER A 1 87 ? -6.130 -3.828 -8.926 1.00 80.12 87 SER A CA 1
ATOM 689 C C . SER A 1 87 ? -4.713 -3.259 -9.035 1.00 80.12 87 SER A C 1
ATOM 691 O O . SER A 1 87 ? -3.767 -3.875 -8.554 1.00 80.12 87 SER A O 1
ATOM 693 N N . TYR A 1 88 ? -4.564 -2.093 -9.665 1.00 79.75 88 TYR A N 1
ATOM 694 C CA . TYR A 1 88 ? -3.263 -1.475 -9.952 1.00 79.75 88 TYR A CA 1
ATOM 695 C C . TYR A 1 88 ? -2.881 -0.364 -8.963 1.00 79.75 88 TYR A C 1
ATOM 697 O O . TYR A 1 88 ? -1.781 0.166 -9.064 1.00 79.75 88 TYR A O 1
ATOM 705 N N . GLY A 1 89 ? -3.782 0.026 -8.055 1.00 85.19 89 GLY A N 1
ATOM 706 C CA . GLY A 1 89 ? -3.523 1.077 -7.068 1.00 85.19 89 GLY A CA 1
ATOM 707 C C . GLY A 1 89 ? -2.965 0.528 -5.762 1.00 85.19 89 GLY A C 1
ATOM 708 O O . GLY A 1 89 ? -1.935 0.987 -5.282 1.00 85.19 89 GLY A O 1
ATOM 709 N N . LEU A 1 90 ? -3.638 -0.477 -5.205 1.00 89.12 90 LEU A N 1
ATOM 710 C CA . LEU A 1 90 ? -3.290 -1.092 -3.932 1.00 89.12 90 LEU A CA 1
ATOM 711 C C . LEU A 1 90 ? -3.454 -2.610 -4.015 1.00 89.12 90 LEU A C 1
ATOM 713 O O . LEU A 1 90 ? -4.378 -3.106 -4.659 1.00 89.12 90 LEU A O 1
ATOM 717 N N . LYS A 1 91 ? -2.585 -3.351 -3.327 1.00 88.44 91 LYS A N 1
ATOM 718 C CA . LYS A 1 91 ? -2.679 -4.805 -3.211 1.00 88.44 91 LYS A CA 1
ATOM 719 C C . LYS A 1 91 ? -2.656 -5.206 -1.743 1.00 88.44 91 LYS A C 1
ATOM 721 O O . LYS A 1 91 ? -1.681 -4.935 -1.054 1.00 88.44 91 LYS A O 1
ATOM 726 N N . ILE A 1 92 ? -3.714 -5.874 -1.288 1.00 86.56 92 ILE A N 1
ATOM 727 C CA . ILE A 1 92 ? -3.766 -6.469 0.052 1.00 86.56 92 ILE A CA 1
ATOM 728 C C . ILE A 1 92 ? -3.303 -7.921 -0.020 1.00 86.56 92 ILE A C 1
ATOM 730 O O . ILE A 1 92 ? -3.669 -8.658 -0.943 1.00 86.56 92 ILE A O 1
ATOM 734 N N . VAL A 1 93 ? -2.470 -8.306 0.944 1.00 85.69 93 VAL A N 1
ATOM 735 C CA . VAL A 1 93 ? -1.941 -9.661 1.099 1.00 85.69 93 VAL A CA 1
ATOM 736 C C . VAL A 1 93 ? -2.021 -10.040 2.588 1.00 85.69 93 VAL A C 1
ATOM 738 O O . VAL A 1 93 ? -1.468 -9.300 3.398 1.00 85.69 93 VAL A O 1
ATOM 741 N N . PRO A 1 94 ? -2.669 -11.163 2.970 1.00 85.69 94 PRO A N 1
ATOM 742 C CA . PRO A 1 94 ? -3.404 -12.090 2.108 1.00 85.69 94 PRO A CA 1
ATOM 743 C C . PRO A 1 94 ? -4.657 -11.445 1.499 1.00 85.69 94 PRO A C 1
ATOM 745 O O . PRO A 1 94 ? -5.096 -10.388 1.937 1.00 85.69 94 PRO A O 1
ATOM 748 N N . VAL A 1 95 ? -5.213 -12.058 0.447 1.00 86.44 95 VAL A N 1
ATOM 749 C CA . VAL A 1 95 ? -6.435 -11.529 -0.183 1.00 86.44 95 VAL A CA 1
ATOM 750 C C . VAL A 1 95 ? -7.574 -11.456 0.849 1.00 86.44 95 VAL A C 1
ATOM 752 O O . VAL A 1 95 ? -7.701 -12.402 1.633 1.00 86.44 95 VAL A O 1
ATOM 755 N N . PRO A 1 96 ? -8.378 -10.373 0.881 1.00 83.62 96 PRO A N 1
ATOM 756 C CA . PRO A 1 96 ? -9.351 -10.141 1.950 1.00 83.62 96 PRO A CA 1
ATOM 757 C C . PRO A 1 96 ? -10.328 -11.295 2.184 1.00 83.62 96 PRO A C 1
ATOM 759 O O . PRO A 1 96 ? -10.702 -11.560 3.318 1.00 83.62 96 PRO A O 1
ATOM 762 N N . GLU A 1 97 ? -10.694 -12.040 1.140 1.00 85.44 97 GLU A N 1
ATOM 763 C CA . GLU A 1 97 ? -11.623 -13.173 1.229 1.00 85.44 97 GLU A CA 1
ATOM 764 C C . GLU A 1 97 ? -11.076 -14.351 2.054 1.00 85.44 97 GLU A C 1
ATOM 766 O O . GLU A 1 97 ? -11.816 -15.278 2.373 1.00 85.44 97 GLU A O 1
ATOM 771 N N . LYS A 1 98 ? -9.775 -14.348 2.366 1.00 87.12 98 LYS A N 1
ATOM 772 C CA . LYS A 1 98 ? -9.101 -15.367 3.184 1.00 87.12 98 LYS A CA 1
ATOM 773 C C . LYS A 1 98 ? -8.793 -14.893 4.605 1.00 87.12 98 LYS A C 1
ATOM 775 O O . LYS A 1 98 ? -8.108 -15.612 5.330 1.00 87.12 98 LYS A O 1
ATOM 780 N N . CYS A 1 99 ? -9.224 -13.693 4.973 1.00 85.38 99 CYS A N 1
ATOM 781 C CA . CYS A 1 99 ? -8.905 -13.080 6.252 1.00 85.38 99 CYS A CA 1
ATOM 782 C C . CYS A 1 99 ? -10.140 -13.053 7.155 1.00 85.38 99 CYS A C 1
ATOM 784 O O . CYS A 1 99 ? -11.223 -12.667 6.720 1.00 85.38 99 CYS A O 1
ATOM 786 N N . ASP A 1 100 ? -9.950 -13.399 8.427 1.00 88.12 100 ASP A N 1
ATOM 787 C CA . ASP A 1 100 ? -10.952 -13.173 9.465 1.00 88.12 100 ASP A CA 1
ATOM 788 C C . ASP A 1 100 ? -10.798 -11.742 9.991 1.00 88.12 100 ASP A C 1
ATOM 790 O O . ASP A 1 100 ? -9.789 -11.406 10.616 1.00 88.12 100 ASP A O 1
ATOM 794 N N . PHE A 1 101 ? -11.782 -10.887 9.715 1.00 86.56 101 PHE A N 1
ATOM 795 C CA . PHE A 1 101 ? -11.763 -9.486 10.129 1.00 86.56 101 PHE A CA 1
ATOM 796 C C . PHE A 1 101 ? -12.553 -9.260 11.418 1.00 86.56 101 PHE A C 1
ATOM 798 O O . PHE A 1 101 ? -13.613 -9.844 11.642 1.00 86.56 101 PHE A O 1
ATOM 805 N N . SER A 1 102 ? -12.059 -8.353 12.260 1.00 86.69 102 SER A N 1
ATOM 806 C CA . SER A 1 102 ? -12.866 -7.771 13.331 1.00 86.69 102 SER A CA 1
ATOM 807 C C . SER A 1 102 ? -13.919 -6.811 12.757 1.00 86.69 102 SER A C 1
ATOM 809 O O . SER A 1 102 ? -13.787 -6.312 11.638 1.00 86.69 102 SER A O 1
ATOM 811 N N . LYS A 1 103 ? -14.942 -6.471 13.553 1.00 84.12 103 LYS A N 1
ATOM 812 C CA . LYS A 1 103 ? -15.966 -5.481 13.161 1.00 84.12 103 LYS A CA 1
ATOM 813 C C . LYS A 1 103 ? -15.369 -4.126 12.762 1.00 84.12 103 LYS A C 1
ATOM 815 O O . LYS A 1 103 ? -15.901 -3.459 11.877 1.00 84.12 103 LYS A O 1
ATOM 820 N N . ASP A 1 104 ? -14.271 -3.731 13.401 1.00 82.06 104 ASP A N 1
ATOM 821 C CA . ASP A 1 104 ? -13.592 -2.472 13.096 1.00 82.06 104 ASP A CA 1
ATOM 822 C C . ASP A 1 104 ? -12.818 -2.563 11.774 1.00 82.06 104 ASP A C 1
ATOM 824 O O . ASP A 1 104 ? -12.865 -1.636 10.968 1.00 82.06 104 ASP A O 1
ATOM 828 N N . GLN A 1 105 ? -12.191 -3.706 11.488 1.00 89.06 105 GLN A N 1
ATOM 829 C CA . GLN A 1 105 ? -11.493 -3.942 10.220 1.00 89.06 105 GLN A CA 1
ATOM 830 C C . GLN A 1 105 ? -12.457 -4.075 9.031 1.00 89.06 105 GLN A C 1
ATOM 832 O O . GLN A 1 105 ? -12.129 -3.653 7.921 1.00 89.06 105 GLN A O 1
ATOM 837 N N . GLU A 1 106 ? -13.675 -4.586 9.242 1.00 88.50 106 GLU A N 1
ATOM 838 C CA . GLU A 1 106 ? -14.722 -4.609 8.210 1.00 88.50 106 GLU A CA 1
ATOM 839 C C . GLU A 1 106 ? -15.084 -3.201 7.715 1.00 88.50 106 GLU A C 1
ATOM 841 O O . GLU A 1 106 ? -15.409 -3.015 6.539 1.00 88.50 106 GLU A O 1
ATOM 846 N N . ARG A 1 107 ? -15.025 -2.188 8.591 1.00 86.50 107 ARG A N 1
ATOM 847 C CA . ARG A 1 107 ? -15.229 -0.792 8.186 1.00 86.50 107 ARG A CA 1
ATOM 848 C C . ARG A 1 107 ? -14.132 -0.349 7.222 1.00 86.50 107 ARG A C 1
ATOM 850 O O . ARG A 1 107 ? -14.446 0.259 6.201 1.00 86.50 107 ARG A O 1
ATOM 857 N N . SER A 1 108 ? -12.880 -0.676 7.523 1.00 88.44 108 SER A N 1
ATOM 858 C CA . SER A 1 108 ? -11.727 -0.342 6.684 1.00 88.44 108 SER A CA 1
ATOM 859 C C . SER A 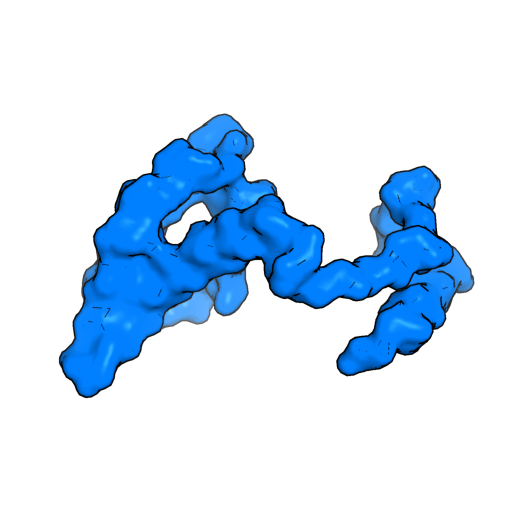1 108 ? -11.769 -1.055 5.337 1.00 88.44 108 SER A C 1
ATOM 861 O O . SER A 1 108 ? -11.459 -0.448 4.314 1.00 88.44 108 SER A O 1
ATOM 863 N N . LEU A 1 109 ? -12.251 -2.301 5.301 1.00 87.94 109 LEU A N 1
ATOM 864 C CA . LEU A 1 109 ? -12.443 -3.042 4.055 1.00 87.94 109 LEU A CA 1
ATOM 865 C C . LEU A 1 109 ? -13.415 -2.330 3.102 1.00 87.94 109 LEU A C 1
ATOM 867 O O . LEU A 1 109 ? -13.119 -2.196 1.917 1.00 87.94 109 LEU A O 1
ATOM 871 N N . LYS A 1 110 ? -14.526 -1.791 3.620 1.00 87.00 110 LYS A N 1
ATOM 872 C CA . LYS A 1 110 ? -15.523 -1.055 2.817 1.00 87.00 110 LYS A CA 1
ATOM 873 C C . LYS A 1 110 ? -14.977 0.217 2.166 1.00 87.00 110 LYS A C 1
ATOM 875 O O . LYS A 1 110 ? -15.546 0.682 1.185 1.00 87.00 110 LYS A O 1
ATOM 880 N N . LEU A 1 111 ? -13.897 0.797 2.691 1.00 84.69 111 LEU A N 1
ATOM 881 C CA . LEU A 1 111 ? -13.281 1.991 2.102 1.00 84.69 111 LEU A CA 1
ATOM 882 C C . LEU A 1 111 ? -12.565 1.693 0.781 1.00 84.69 111 LEU A C 1
ATOM 884 O O . LEU A 1 111 ? -12.360 2.593 -0.034 1.00 84.69 111 LEU A O 1
ATOM 888 N N . LEU A 1 112 ? -12.169 0.440 0.568 1.00 80.25 112 LEU A N 1
ATOM 889 C CA . LEU A 1 112 ? -11.329 0.047 -0.558 1.00 80.25 112 LEU A CA 1
ATOM 890 C C . LEU A 1 112 ? -12.117 -0.202 -1.853 1.00 80.25 112 LEU A C 1
ATOM 892 O O . LEU A 1 112 ? -11.512 -0.178 -2.932 1.00 80.25 112 LEU A O 1
ATOM 896 N N . GLY A 1 113 ? -13.444 -0.348 -1.755 1.00 72.88 113 GLY A N 1
ATOM 897 C CA . GLY A 1 113 ? -14.359 -0.608 -2.873 1.00 72.88 113 GLY A CA 1
ATOM 898 C C . GLY A 1 113 ? -15.234 -1.823 -2.632 1.00 72.88 113 GLY A C 1
ATOM 899 O O . GLY A 1 113 ? -14.657 -2.916 -2.457 1.00 72.88 113 GLY A O 1
#